Protein AF-A0A6V8K7N0-F1 (afdb_monomer)

Structure (mmCIF, N/CA/C/O backbone):
data_AF-A0A6V8K7N0-F1
#
_entry.id   AF-A0A6V8K7N0-F1
#
loop_
_atom_site.group_PDB
_atom_site.id
_atom_site.type_symbol
_atom_site.label_atom_id
_atom_site.label_alt_id
_atom_site.label_comp_id
_atom_site.label_asym_id
_atom_site.label_entity_id
_atom_site.label_seq_id
_atom_site.pdbx_PDB_ins_code
_atom_site.Cartn_x
_atom_site.Cartn_y
_atom_site.Cartn_z
_atom_site.occupancy
_atom_site.B_iso_or_equiv
_atom_site.auth_seq_id
_atom_site.auth_comp_id
_atom_site.auth_asym_id
_atom_site.auth_atom_id
_atom_site.pdbx_PDB_model_num
ATOM 1 N N . MET A 1 1 ? 1.851 -31.243 -1.587 1.00 32.25 1 MET A N 1
ATOM 2 C CA . MET A 1 1 ? 1.413 -30.013 -0.890 1.00 32.25 1 MET A CA 1
ATOM 3 C C . MET A 1 1 ? 2.579 -29.037 -0.888 1.00 32.25 1 MET A C 1
ATOM 5 O O . MET A 1 1 ? 3.569 -29.317 -0.231 1.00 32.25 1 MET A O 1
ATOM 9 N N . ARG A 1 2 ? 2.542 -27.974 -1.702 1.00 33.38 2 ARG A N 1
ATOM 10 C CA . ARG A 1 2 ? 3.564 -26.914 -1.659 1.00 33.38 2 ARG A CA 1
ATOM 11 C C . ARG A 1 2 ? 3.114 -25.877 -0.634 1.00 33.38 2 ARG A C 1
ATOM 13 O O . ARG A 1 2 ? 2.015 -25.351 -0.765 1.00 33.38 2 ARG A O 1
ATOM 20 N N . MET A 1 3 ? 3.949 -25.641 0.375 1.00 28.80 3 MET A N 1
ATOM 21 C CA . MET A 1 3 ? 3.808 -24.540 1.323 1.00 28.80 3 MET A CA 1
ATOM 22 C C . MET A 1 3 ? 3.804 -23.230 0.533 1.00 28.80 3 MET A C 1
ATOM 24 O O . MET A 1 3 ? 4.777 -22.918 -0.150 1.00 28.80 3 MET A O 1
ATOM 28 N N . VAL A 1 4 ? 2.695 -22.499 0.576 1.00 44.00 4 VAL A N 1
ATOM 29 C CA . VAL A 1 4 ? 2.689 -21.087 0.197 1.00 44.00 4 VAL A CA 1
ATOM 30 C C . VAL A 1 4 ? 3.472 -20.392 1.306 1.00 44.00 4 VAL A C 1
ATOM 32 O O . VAL A 1 4 ? 3.021 -20.391 2.449 1.00 44.00 4 VAL A O 1
ATOM 35 N N . GLU A 1 5 ? 4.684 -19.910 1.019 1.00 44.81 5 GLU A N 1
ATOM 36 C CA . GLU A 1 5 ? 5.420 -19.072 1.971 1.00 44.81 5 GLU A CA 1
ATOM 37 C C . GLU A 1 5 ? 4.516 -17.912 2.397 1.00 44.81 5 GLU A C 1
ATOM 39 O O . GLU A 1 5 ? 3.893 -17.261 1.551 1.00 44.81 5 GLU A O 1
ATOM 44 N N . ALA A 1 6 ? 4.418 -17.682 3.708 1.00 55.94 6 ALA A N 1
ATOM 45 C CA . ALA A 1 6 ? 3.680 -16.555 4.250 1.00 55.94 6 ALA A CA 1
ATOM 46 C C . ALA A 1 6 ? 4.266 -15.270 3.656 1.00 55.94 6 ALA A C 1
ATOM 48 O O . ALA A 1 6 ? 5.427 -14.931 3.882 1.00 55.94 6 ALA A O 1
ATOM 49 N N . VAL A 1 7 ? 3.476 -14.578 2.840 1.00 67.62 7 VAL A N 1
ATOM 50 C CA . VAL A 1 7 ? 3.903 -13.324 2.225 1.00 67.62 7 VAL A CA 1
ATOM 51 C C . VAL A 1 7 ? 4.064 -12.286 3.325 1.00 67.62 7 VAL A C 1
ATOM 53 O O . VAL A 1 7 ? 3.114 -12.001 4.053 1.00 67.62 7 VAL A O 1
ATOM 56 N N . GLY A 1 8 ? 5.261 -11.710 3.437 1.00 80.50 8 GLY A N 1
ATOM 57 C CA . GLY A 1 8 ? 5.548 -10.706 4.454 1.00 80.50 8 GLY A CA 1
ATOM 58 C C . GLY A 1 8 ? 4.649 -9.474 4.313 1.00 80.50 8 GLY A C 1
ATOM 59 O O . GLY A 1 8 ? 4.304 -9.058 3.205 1.00 80.50 8 GLY A O 1
ATOM 60 N N . THR A 1 9 ? 4.306 -8.841 5.436 1.00 85.62 9 THR A N 1
ATOM 61 C CA . THR A 1 9 ? 3.412 -7.669 5.492 1.00 85.62 9 THR A CA 1
ATOM 62 C C . THR A 1 9 ? 3.817 -6.571 4.505 1.00 85.62 9 THR A C 1
ATOM 64 O O . THR A 1 9 ? 2.974 -6.027 3.796 1.00 85.62 9 THR A O 1
ATOM 67 N N . LYS A 1 10 ? 5.123 -6.316 4.344 1.00 85.88 10 LYS A N 1
ATOM 68 C CA . LYS A 1 10 ? 5.637 -5.319 3.388 1.00 85.88 10 LYS A CA 1
ATOM 69 C C . LYS A 1 10 ? 5.284 -5.621 1.928 1.00 85.88 10 LYS A C 1
ATOM 71 O O . LYS A 1 10 ? 5.047 -4.689 1.156 1.00 85.88 10 LYS A O 1
ATOM 76 N N . ASP A 1 11 ? 5.234 -6.896 1.546 1.00 86.56 11 ASP A N 1
ATOM 77 C CA . ASP A 1 11 ? 4.856 -7.328 0.197 1.00 86.56 11 ASP A CA 1
ATOM 78 C C . ASP A 1 11 ? 3.352 -7.209 -0.039 1.00 86.56 11 ASP A C 1
ATOM 80 O O . ASP A 1 11 ? 2.929 -6.844 -1.142 1.00 86.56 11 ASP A O 1
ATOM 84 N N . ARG A 1 12 ? 2.545 -7.459 0.997 1.00 89.12 12 ARG A N 1
ATOM 85 C CA . ARG A 1 12 ? 1.092 -7.248 0.964 1.00 89.12 12 ARG A CA 1
ATOM 86 C C . ARG A 1 12 ? 0.757 -5.771 0.772 1.00 89.12 12 ARG A C 1
ATOM 88 O O . ARG A 1 12 ? 0.019 -5.426 -0.151 1.00 89.12 12 ARG A O 1
ATOM 95 N N . VAL A 1 13 ? 1.410 -4.885 1.530 1.00 87.56 13 VAL A N 1
ATOM 96 C CA . VAL A 1 13 ? 1.292 -3.427 1.346 1.00 87.56 13 VAL A CA 1
ATOM 97 C C . VAL A 1 13 ? 1.746 -3.013 -0.058 1.00 87.56 13 VAL A C 1
ATOM 99 O O . VAL A 1 13 ? 1.089 -2.202 -0.704 1.00 87.56 13 VAL A O 1
ATOM 102 N N . ALA A 1 14 ? 2.825 -3.595 -0.595 1.00 86.62 14 ALA A N 1
ATOM 103 C CA . ALA A 1 14 ? 3.273 -3.298 -1.958 1.00 86.62 14 ALA A CA 1
ATOM 104 C C . ALA A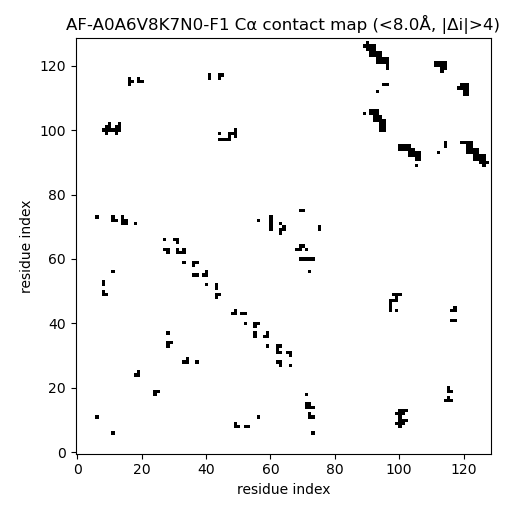 1 14 ? 2.254 -3.685 -3.039 1.00 86.62 14 ALA A C 1
ATOM 106 O O . ALA A 1 14 ? 2.134 -2.981 -4.047 1.00 86.62 14 ALA A O 1
ATOM 107 N N . ARG A 1 15 ? 1.516 -4.788 -2.860 1.00 87.25 15 ARG A N 1
ATOM 108 C CA . ARG A 1 15 ? 0.420 -5.171 -3.767 1.00 87.25 15 ARG A CA 1
ATOM 109 C C . ARG A 1 15 ? -0.755 -4.218 -3.653 1.00 87.25 15 ARG A C 1
ATOM 111 O O . ARG A 1 15 ? -1.192 -3.721 -4.692 1.00 87.25 15 ARG A O 1
ATOM 118 N N . LEU A 1 16 ? -1.180 -3.913 -2.426 1.00 88.00 16 LEU A N 1
ATOM 119 C CA . LEU A 1 16 ? -2.238 -2.940 -2.182 1.00 88.00 16 LEU A CA 1
ATOM 120 C C . LEU A 1 16 ? -1.884 -1.602 -2.841 1.00 88.00 16 LEU A C 1
ATOM 122 O O . LEU A 1 16 ? -2.654 -1.131 -3.665 1.00 88.00 16 LEU A O 1
ATOM 126 N N . CYS A 1 17 ? -0.678 -1.062 -2.618 1.00 86.88 17 CYS A N 1
ATOM 127 C CA . CYS A 1 17 ? -0.201 0.169 -3.263 1.00 86.88 17 CYS A CA 1
ATOM 128 C C . CYS A 1 17 ? -0.327 0.147 -4.794 1.00 86.88 17 CYS A C 1
ATOM 130 O O . CYS A 1 17 ? -0.744 1.137 -5.391 1.00 86.88 17 CYS A O 1
ATOM 132 N N . ARG A 1 18 ? 0.066 -0.954 -5.448 1.00 84.19 18 ARG A N 1
ATOM 133 C CA . ARG A 1 18 ? 0.004 -1.061 -6.915 1.00 84.19 18 ARG A CA 1
ATOM 134 C C . ARG A 1 18 ? -1.430 -1.069 -7.429 1.00 84.19 18 ARG A C 1
ATOM 136 O O . ARG A 1 18 ? -1.707 -0.407 -8.421 1.00 84.19 18 ARG A O 1
ATOM 143 N N . ARG A 1 19 ? -2.326 -1.799 -6.763 1.00 82.06 19 ARG A N 1
ATOM 144 C CA . ARG A 1 19 ? -3.739 -1.848 -7.153 1.00 82.06 19 ARG A CA 1
ATOM 145 C C . ARG A 1 19 ? -4.457 -0.540 -6.843 1.00 82.06 19 ARG A C 1
ATOM 147 O O . ARG A 1 19 ? -5.196 -0.045 -7.682 1.00 82.06 19 ARG A O 1
ATOM 154 N N . TYR A 1 20 ? -4.176 0.066 -5.697 1.00 81.56 20 TYR A N 1
ATOM 155 C CA . TYR A 1 20 ? -4.775 1.332 -5.290 1.00 81.56 20 TYR A CA 1
ATOM 156 C C . TYR A 1 20 ? -4.437 2.485 -6.237 1.00 81.56 20 TYR A C 1
ATOM 158 O O . TYR A 1 20 ? -5.300 3.281 -6.588 1.00 81.56 20 TYR A O 1
ATOM 166 N N . GLY A 1 21 ? -3.191 2.533 -6.718 1.00 71.38 21 GLY A N 1
ATOM 167 C CA . GLY A 1 21 ? -2.736 3.556 -7.663 1.00 71.38 21 GLY A CA 1
ATOM 168 C C . GLY A 1 21 ? -3.443 3.544 -9.025 1.00 71.38 21 GLY A C 1
ATOM 169 O O . GLY A 1 21 ? -3.220 4.464 -9.802 1.00 71.38 21 GLY A O 1
ATOM 170 N N . SER A 1 22 ? -4.280 2.539 -9.318 1.00 73.00 22 SER A N 1
ATOM 171 C CA . SER A 1 22 ? -5.100 2.485 -10.539 1.00 73.00 22 SER A CA 1
ATOM 172 C C . SER A 1 22 ? -6.424 3.256 -10.439 1.00 73.00 22 SER A C 1
ATOM 174 O O . SER A 1 22 ? -7.063 3.479 -11.459 1.00 73.00 22 SER A O 1
ATOM 176 N N . GLY A 1 23 ? -6.830 3.692 -9.237 1.00 68.75 23 GLY A N 1
ATOM 177 C CA . GLY A 1 23 ? -8.020 4.528 -9.019 1.00 68.75 23 GLY A CA 1
ATOM 178 C C . GLY A 1 23 ? -9.364 3.788 -8.986 1.00 68.75 23 GLY A C 1
ATOM 179 O O . GLY A 1 23 ? -10.369 4.380 -8.613 1.00 68.75 23 GLY A O 1
ATOM 180 N N . GLU A 1 24 ? -9.404 2.496 -9.310 1.00 71.44 24 GLU A N 1
ATOM 181 C CA . GLU A 1 24 ? -10.660 1.727 -9.362 1.00 71.44 24 GLU A CA 1
ATOM 182 C C . GLU A 1 24 ? -11.068 1.130 -8.006 1.00 71.44 24 GLU A C 1
ATOM 184 O O . GLU A 1 24 ? -12.190 0.666 -7.832 1.00 71.44 24 GLU A O 1
ATOM 189 N N . LEU A 1 25 ? -10.164 1.134 -7.024 1.00 79.56 25 LEU A N 1
ATOM 190 C CA . LEU A 1 25 ? -10.308 0.329 -5.813 1.00 79.56 25 LEU A CA 1
ATOM 191 C C . LEU A 1 25 ? -11.238 0.927 -4.746 1.00 79.56 25 LEU A C 1
ATOM 193 O O . LEU A 1 25 ? -11.831 0.181 -3.968 1.00 79.56 25 LEU A O 1
ATOM 197 N N . ASP A 1 26 ? -11.358 2.256 -4.703 1.00 81.56 26 ASP A N 1
ATOM 198 C CA . ASP A 1 26 ? -12.121 2.976 -3.676 1.00 81.56 26 ASP A CA 1
ATOM 199 C C . ASP A 1 26 ? -13.598 2.571 -3.657 1.00 81.56 26 ASP A C 1
ATOM 201 O O . ASP A 1 26 ? -14.158 2.295 -2.596 1.00 81.56 26 ASP A O 1
ATOM 205 N N . GLY A 1 27 ? -14.218 2.479 -4.838 1.00 80.81 27 GLY A N 1
ATOM 206 C CA . GLY A 1 27 ? -15.631 2.119 -4.966 1.00 80.81 27 GLY A CA 1
ATOM 207 C C . GLY A 1 27 ? -15.919 0.697 -4.487 1.00 80.81 27 GLY A C 1
ATOM 208 O O . GLY A 1 27 ? -16.908 0.465 -3.795 1.00 80.81 27 GLY A O 1
ATOM 209 N N . TYR A 1 28 ? -15.026 -0.244 -4.793 1.00 82.94 28 TYR A N 1
ATOM 210 C CA . TYR A 1 28 ? -15.173 -1.630 -4.364 1.00 82.94 28 TYR A CA 1
ATOM 211 C C . TYR A 1 28 ? -14.957 -1.812 -2.862 1.00 82.94 28 TYR A C 1
ATOM 213 O O . TYR A 1 28 ? -15.720 -2.527 -2.218 1.00 82.94 28 TYR A O 1
ATOM 221 N N . ILE A 1 29 ? -13.952 -1.144 -2.289 1.00 85.44 29 ILE A N 1
ATOM 222 C CA . ILE A 1 29 ? -13.711 -1.185 -0.842 1.00 85.44 29 ILE A CA 1
ATOM 223 C C . ILE A 1 29 ? -14.889 -0.562 -0.090 1.00 85.44 29 ILE A C 1
ATOM 225 O O . ILE A 1 29 ? -15.320 -1.109 0.924 1.00 85.44 29 ILE A O 1
ATOM 229 N N . ALA A 1 30 ? -15.447 0.540 -0.596 1.00 85.31 30 ALA A N 1
ATOM 230 C CA . ALA A 1 30 ? -16.631 1.154 -0.010 1.00 85.31 30 ALA A CA 1
ATOM 231 C C . ALA A 1 30 ? -17.855 0.227 -0.078 1.00 85.31 30 ALA A C 1
ATOM 233 O O . ALA A 1 30 ? -18.536 0.049 0.930 1.00 85.31 30 ALA A O 1
ATOM 234 N N . ALA A 1 31 ? -18.102 -0.414 -1.227 1.00 84.81 31 ALA A N 1
ATOM 235 C CA . ALA A 1 31 ? -19.188 -1.384 -1.390 1.00 84.81 31 ALA A CA 1
ATOM 236 C C . ALA A 1 31 ? -19.040 -2.609 -0.467 1.00 84.81 31 ALA A C 1
ATOM 238 O O . ALA A 1 31 ? -20.039 -3.169 -0.023 1.00 84.81 31 ALA A O 1
ATOM 239 N N . ALA A 1 32 ? -17.803 -2.986 -0.143 1.00 87.06 32 ALA A N 1
ATOM 240 C CA . ALA A 1 32 ? -17.466 -4.046 0.803 1.00 87.06 32 ALA A CA 1
ATOM 241 C C . ALA A 1 32 ? -17.508 -3.614 2.285 1.00 87.06 32 ALA A C 1
ATOM 243 O O . ALA A 1 32 ? -17.230 -4.423 3.165 1.00 87.06 32 ALA A O 1
ATOM 244 N N . GLY A 1 33 ? -17.792 -2.341 2.591 1.00 86.50 33 GLY A N 1
ATOM 245 C CA . GLY A 1 33 ? -17.738 -1.811 3.960 1.00 86.50 33 GLY A CA 1
ATOM 246 C C . GLY A 1 33 ? -16.319 -1.673 4.535 1.00 86.50 33 GLY A C 1
ATOM 247 O O . GLY A 1 33 ? -16.153 -1.451 5.731 1.00 86.50 33 GLY A O 1
ATOM 248 N N . GLY A 1 34 ? -15.278 -1.769 3.704 1.00 88.44 34 GLY A N 1
ATOM 249 C CA . GLY A 1 34 ? -13.872 -1.751 4.123 1.00 88.44 34 GLY A CA 1
ATOM 250 C C . GLY A 1 34 ? -13.263 -0.356 4.321 1.00 88.44 34 GLY A C 1
ATOM 251 O O . GLY A 1 34 ? -12.068 -0.250 4.593 1.00 88.44 34 GLY A O 1
ATOM 252 N N . THR A 1 35 ? -14.038 0.725 4.182 1.00 89.38 35 THR A N 1
ATOM 253 C CA . THR A 1 35 ? -13.538 2.115 4.214 1.00 89.38 35 THR A CA 1
ATOM 254 C C . THR A 1 35 ? -12.805 2.466 5.513 1.00 89.38 35 THR A C 1
ATOM 256 O O . THR A 1 35 ? -11.756 3.117 5.482 1.00 89.38 35 THR A O 1
ATOM 259 N N . GLU A 1 36 ? -13.318 2.026 6.664 1.00 90.75 36 GLU A N 1
ATOM 260 C CA . GLU A 1 36 ? -12.667 2.277 7.955 1.00 90.75 36 GLU A CA 1
ATOM 261 C C . GLU A 1 36 ? -11.365 1.483 8.100 1.00 90.75 36 GLU A C 1
ATOM 263 O O . GLU A 1 36 ? -10.362 2.025 8.561 1.00 90.75 36 GLU A O 1
ATOM 268 N N . ILE A 1 37 ? -11.350 0.227 7.639 1.00 92.19 37 ILE A N 1
ATOM 269 C CA . ILE A 1 37 ? -10.160 -0.638 7.655 1.00 92.19 37 ILE A CA 1
ATOM 270 C C . ILE A 1 37 ? -9.055 -0.008 6.803 1.00 92.19 37 ILE A C 1
ATOM 272 O O . ILE A 1 37 ? -7.927 0.185 7.253 1.00 92.19 37 ILE A O 1
ATOM 276 N N . LEU A 1 38 ? -9.402 0.406 5.587 1.00 89.81 38 LEU A N 1
ATOM 277 C CA . LEU A 1 38 ? -8.509 1.117 4.682 1.00 89.81 38 LEU A CA 1
ATOM 278 C C . LEU A 1 38 ? -7.984 2.431 5.286 1.00 89.81 38 LEU A C 1
ATOM 280 O O . LEU A 1 38 ? -6.821 2.783 5.082 1.00 89.81 38 LEU A O 1
ATOM 284 N N . SER A 1 39 ? -8.811 3.149 6.046 1.00 90.81 39 SER A N 1
ATOM 285 C CA . SER A 1 39 ? -8.389 4.373 6.735 1.00 90.81 39 SER A CA 1
ATOM 286 C C . SER A 1 39 ? -7.367 4.087 7.837 1.00 90.81 39 SER A C 1
ATOM 288 O O . SER A 1 39 ? -6.377 4.813 7.941 1.00 90.81 39 SER A O 1
ATOM 290 N N . ARG A 1 40 ? -7.531 2.998 8.601 1.00 92.06 40 ARG A N 1
ATOM 291 C CA . ARG A 1 40 ? -6.525 2.554 9.581 1.00 92.06 40 ARG A CA 1
ATOM 292 C C . ARG A 1 40 ? -5.217 2.144 8.914 1.00 92.06 40 ARG A C 1
ATOM 294 O O . ARG A 1 40 ? -4.157 2.596 9.338 1.00 92.06 40 ARG A O 1
ATOM 301 N N . ILE A 1 41 ? -5.288 1.403 7.807 1.00 90.69 41 ILE A N 1
ATOM 302 C CA . ILE A 1 41 ? -4.106 1.037 7.011 1.00 90.69 41 ILE A CA 1
ATOM 303 C C . ILE A 1 41 ? -3.359 2.289 6.546 1.00 90.69 41 ILE A C 1
ATOM 305 O O . ILE A 1 41 ? -2.139 2.362 6.670 1.00 90.69 41 ILE A O 1
ATOM 309 N N . ARG A 1 42 ? -4.075 3.297 6.033 1.00 90.44 42 ARG A N 1
ATOM 310 C CA . ARG A 1 42 ? -3.477 4.576 5.618 1.00 90.44 42 ARG A CA 1
ATOM 311 C C . ARG A 1 42 ? -2.772 5.278 6.775 1.00 90.44 42 ARG A C 1
ATOM 313 O O . ARG A 1 42 ? -1.639 5.723 6.598 1.00 90.44 42 ARG A O 1
ATOM 320 N N . ALA A 1 43 ? -3.414 5.342 7.940 1.00 89.56 43 ALA A N 1
ATOM 321 C CA . ALA A 1 43 ? -2.840 5.957 9.133 1.00 89.56 43 ALA A CA 1
ATOM 322 C C . ALA A 1 43 ? -1.566 5.230 9.595 1.00 89.56 43 ALA A C 1
ATOM 324 O O . ALA A 1 43 ? -0.529 5.869 9.764 1.00 89.56 43 ALA A O 1
ATOM 325 N N . ALA A 1 44 ? -1.604 3.899 9.700 1.00 89.56 44 ALA A N 1
ATOM 326 C CA . ALA A 1 44 ? -0.448 3.090 10.085 1.00 89.56 44 ALA A CA 1
ATOM 327 C C . ALA A 1 44 ? 0.701 3.194 9.065 1.00 89.56 44 ALA A C 1
ATOM 329 O O . ALA A 1 44 ? 1.868 3.305 9.440 1.00 89.56 44 ALA A O 1
ATOM 330 N N . VAL A 1 45 ? 0.394 3.240 7.761 1.00 88.44 45 VAL A N 1
ATOM 331 C CA . VAL A 1 45 ? 1.404 3.461 6.713 1.00 88.44 45 VAL A CA 1
ATOM 332 C C . VAL A 1 45 ? 2.067 4.826 6.859 1.00 88.44 45 VAL A C 1
ATOM 334 O O . VAL A 1 45 ? 3.292 4.894 6.790 1.00 88.44 45 VAL A O 1
ATOM 337 N N . ALA A 1 46 ? 1.290 5.890 7.074 1.00 87.75 46 ALA A N 1
ATOM 338 C CA . ALA A 1 46 ? 1.824 7.236 7.268 1.00 87.75 46 ALA A CA 1
ATOM 339 C C . ALA A 1 46 ? 2.690 7.335 8.539 1.00 87.75 46 ALA A C 1
ATOM 341 O O . ALA A 1 46 ? 3.731 7.992 8.526 1.00 87.75 46 ALA A O 1
ATOM 342 N N . ALA A 1 47 ? 2.307 6.621 9.603 1.00 87.81 47 ALA A N 1
ATOM 343 C CA . ALA A 1 47 ? 3.067 6.518 10.848 1.00 87.81 47 ALA A CA 1
ATOM 344 C C . ALA A 1 47 ? 4.326 5.630 10.744 1.00 87.81 47 ALA A C 1
ATOM 346 O O . ALA A 1 47 ? 5.169 5.647 11.637 1.00 87.81 47 ALA A O 1
ATOM 347 N N . GLY A 1 48 ? 4.491 4.866 9.658 1.00 86.06 48 GLY A N 1
ATOM 348 C CA . GLY A 1 48 ? 5.607 3.927 9.504 1.00 86.06 48 GLY A CA 1
ATOM 349 C C . GLY A 1 48 ? 5.442 2.617 10.287 1.00 86.06 48 GLY A C 1
ATOM 350 O O . GLY A 1 48 ? 6.399 1.854 10.428 1.00 86.06 48 GLY A O 1
ATOM 351 N N . GLU A 1 49 ? 4.235 2.315 10.763 1.00 89.25 49 GLU A N 1
ATOM 352 C CA . GLU A 1 49 ? 3.919 1.186 11.643 1.00 89.25 49 GLU A CA 1
ATOM 353 C C . GLU A 1 49 ? 3.62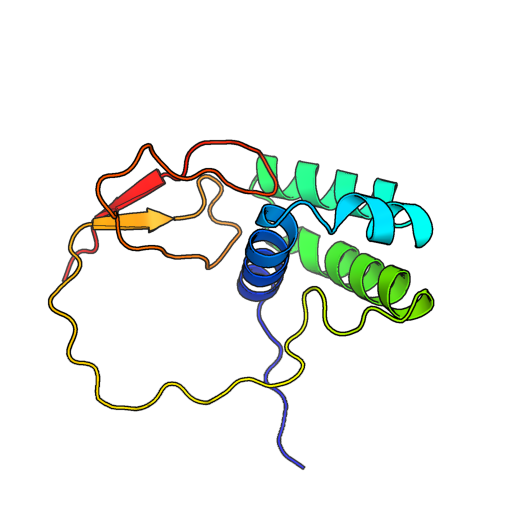6 -0.090 10.840 1.00 89.25 49 GLU A C 1
ATOM 355 O O . GLU A 1 49 ? 2.517 -0.610 10.786 1.00 89.25 49 GLU A O 1
ATOM 360 N N . GLY A 1 50 ? 4.646 -0.611 10.158 1.00 77.56 50 GLY A N 1
ATOM 361 C CA . GLY A 1 50 ? 4.480 -1.753 9.253 1.00 77.56 50 GLY A CA 1
ATOM 362 C C . GLY A 1 50 ? 4.088 -3.075 9.929 1.00 77.56 50 GLY A C 1
ATOM 363 O O . GLY A 1 50 ? 3.544 -3.952 9.263 1.00 77.56 50 GLY A O 1
ATOM 364 N N . GLU A 1 51 ? 4.377 -3.240 11.220 1.00 75.00 51 GLU A N 1
ATOM 365 C CA . GLU A 1 51 ? 4.142 -4.489 11.963 1.00 75.00 51 GLU A CA 1
ATOM 366 C C . GLU A 1 51 ? 2.684 -4.650 12.413 1.00 75.00 51 GLU A C 1
ATOM 368 O O . GLU A 1 51 ? 2.194 -5.773 12.512 1.00 75.00 51 GLU A O 1
ATOM 373 N N . THR A 1 52 ? 1.962 -3.545 12.609 1.00 80.38 52 THR A N 1
ATOM 374 C CA . THR A 1 52 ? 0.556 -3.543 13.049 1.00 80.38 52 THR A CA 1
ATOM 375 C C . THR A 1 52 ? -0.423 -3.779 11.895 1.00 80.38 52 THR A C 1
ATOM 377 O O . THR A 1 52 ? -1.580 -4.126 12.116 1.00 80.38 52 THR A O 1
ATOM 380 N N . LEU A 1 53 ? 0.053 -3.673 10.649 1.00 88.00 53 LEU A N 1
ATOM 381 C CA . LEU A 1 53 ? -0.767 -3.754 9.439 1.00 88.00 53 LEU A CA 1
ATOM 382 C C . LEU A 1 53 ? -1.303 -5.151 9.117 1.00 88.00 53 LEU A C 1
ATOM 384 O O . LEU A 1 53 ? -2.231 -5.253 8.323 1.00 88.00 53 LEU A O 1
ATOM 388 N N . ALA A 1 54 ? -0.730 -6.226 9.667 1.00 88.50 54 ALA A N 1
ATOM 389 C CA . ALA A 1 54 ? -1.098 -7.587 9.266 1.00 88.50 54 ALA A CA 1
ATOM 390 C C . ALA A 1 54 ? -2.595 -7.874 9.479 1.00 88.50 54 ALA A C 1
ATOM 392 O O . ALA A 1 54 ? -3.270 -8.293 8.543 1.00 88.50 54 ALA A O 1
ATOM 393 N N . ALA A 1 55 ? -3.114 -7.558 10.669 1.00 89.12 55 ALA A N 1
ATOM 394 C CA . ALA A 1 55 ? -4.512 -7.802 11.018 1.00 89.12 55 ALA A CA 1
ATOM 395 C C . ALA A 1 55 ? -5.484 -6.941 10.197 1.00 89.12 55 ALA A C 1
ATOM 397 O O . ALA A 1 55 ? -6.516 -7.431 9.748 1.00 89.12 55 ALA A O 1
ATOM 398 N N . ASP A 1 56 ? -5.146 -5.672 9.955 1.00 92.06 56 ASP A N 1
ATOM 399 C CA . ASP A 1 56 ? -5.977 -4.803 9.119 1.00 92.06 56 ASP A CA 1
ATOM 400 C C . ASP A 1 56 ? -5.951 -5.234 7.642 1.00 92.06 56 ASP A C 1
ATOM 402 O O . ASP A 1 56 ? -6.964 -5.126 6.955 1.00 92.06 56 ASP A O 1
ATOM 406 N N . LEU A 1 57 ? -4.824 -5.751 7.138 1.00 90.38 57 LEU A N 1
ATOM 407 C 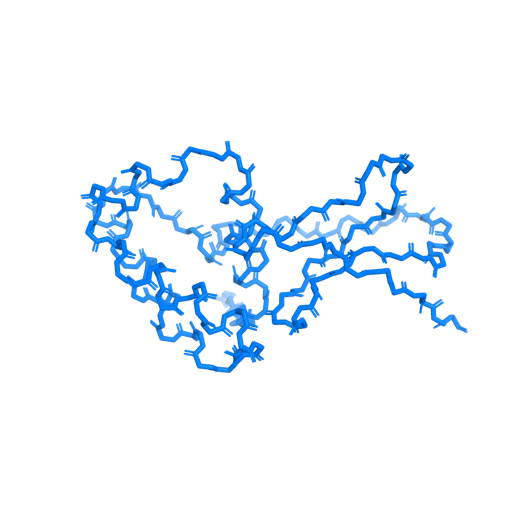CA . LEU A 1 57 ? -4.738 -6.299 5.781 1.00 90.38 57 LEU A CA 1
ATOM 408 C C . LEU A 1 57 ? -5.552 -7.589 5.627 1.00 90.38 57 LEU A C 1
ATOM 410 O O . LEU A 1 57 ? -6.157 -7.778 4.575 1.00 90.38 57 LEU A O 1
ATOM 414 N N . ASP A 1 58 ? -5.578 -8.449 6.649 1.00 90.12 58 ASP A N 1
ATOM 415 C CA . ASP A 1 58 ? -6.434 -9.644 6.676 1.00 90.12 58 ASP A CA 1
ATOM 416 C C . ASP A 1 58 ? -7.912 -9.243 6.670 1.00 90.12 58 ASP A C 1
ATOM 418 O O . ASP A 1 58 ? -8.662 -9.664 5.795 1.00 90.12 58 ASP A O 1
ATOM 422 N N . ALA A 1 59 ? -8.303 -8.329 7.563 1.00 90.25 59 ALA A N 1
ATOM 423 C CA . ALA A 1 59 ? -9.667 -7.815 7.621 1.00 90.25 59 ALA A CA 1
ATOM 424 C C . ALA A 1 59 ? -10.100 -7.135 6.309 1.00 90.25 59 ALA A C 1
ATOM 426 O O . ALA A 1 59 ? -11.260 -7.243 5.908 1.00 90.25 59 ALA A O 1
ATOM 427 N N . LEU A 1 60 ? -9.184 -6.436 5.628 1.00 89.81 60 LEU A N 1
ATOM 428 C CA . LEU A 1 60 ? -9.471 -5.841 4.327 1.00 89.81 60 LEU A CA 1
ATOM 429 C C . LEU A 1 60 ? -9.673 -6.915 3.254 1.00 89.81 60 LEU A C 1
ATOM 431 O O . LEU A 1 60 ? -10.636 -6.803 2.501 1.00 89.81 60 LEU A O 1
ATOM 435 N N . ASP A 1 61 ? -8.788 -7.918 3.179 1.00 88.31 61 ASP A N 1
ATOM 436 C CA . ASP A 1 61 ? -8.906 -9.040 2.236 1.00 88.31 61 ASP A CA 1
ATOM 437 C C . ASP A 1 61 ? -10.239 -9.789 2.440 1.00 88.31 61 ASP A C 1
ATOM 439 O O . ASP A 1 61 ? -10.941 -10.048 1.463 1.00 88.31 61 ASP A O 1
ATOM 443 N N . ASP A 1 62 ? -10.635 -10.048 3.690 1.00 87.81 62 ASP A N 1
ATOM 444 C CA . ASP A 1 62 ? -11.907 -10.703 4.027 1.00 87.81 62 ASP A CA 1
ATOM 445 C C . ASP A 1 62 ? -13.124 -9.867 3.602 1.00 87.81 62 ASP A C 1
ATOM 447 O O . ASP A 1 62 ? -14.085 -10.392 3.031 1.00 87.81 62 ASP A O 1
ATOM 451 N N . ALA A 1 63 ? -13.086 -8.551 3.837 1.00 87.12 63 ALA A N 1
ATOM 452 C CA . ALA A 1 63 ? -14.172 -7.656 3.451 1.00 87.12 63 ALA A CA 1
ATOM 453 C C . ALA A 1 63 ? -14.376 -7.644 1.928 1.00 87.12 63 ALA A C 1
ATOM 455 O O . ALA A 1 63 ? -15.504 -7.751 1.447 1.00 87.12 63 ALA A O 1
ATOM 456 N N . VAL A 1 64 ? -13.294 -7.548 1.148 1.00 85.50 64 VAL A N 1
ATOM 457 C CA . VAL A 1 64 ? -13.404 -7.497 -0.319 1.00 85.50 64 VAL A CA 1
ATOM 458 C C . VAL A 1 64 ? -13.714 -8.862 -0.944 1.00 85.50 64 VAL A C 1
ATOM 460 O O . VAL A 1 64 ? -14.389 -8.916 -1.975 1.00 85.50 64 VAL A O 1
ATOM 463 N N . ALA A 1 65 ? -13.331 -9.967 -0.300 1.00 86.50 65 ALA A N 1
ATOM 464 C CA . ALA A 1 65 ? -13.730 -11.308 -0.725 1.00 86.50 65 ALA A CA 1
ATOM 465 C C . ALA A 1 65 ? -15.262 -11.476 -0.715 1.00 86.50 65 ALA A C 1
ATOM 467 O O . ALA A 1 65 ? -15.827 -12.088 -1.624 1.00 86.50 65 ALA A O 1
ATOM 468 N N . ALA A 1 66 ? -15.963 -10.846 0.237 1.00 81.81 66 ALA A N 1
ATOM 469 C CA . ALA A 1 66 ? -17.428 -10.879 0.314 1.00 81.81 66 ALA A CA 1
ATOM 470 C C . ALA A 1 66 ? -18.133 -10.261 -0.913 1.00 81.81 66 ALA A C 1
ATOM 472 O O . ALA A 1 66 ? -19.288 -10.589 -1.185 1.00 81.81 66 ALA A O 1
ATOM 473 N N . VAL A 1 67 ? -17.442 -9.404 -1.676 1.00 82.69 67 VAL A N 1
ATOM 474 C CA . VAL A 1 67 ? -17.940 -8.808 -2.931 1.00 82.69 67 VAL A CA 1
ATOM 475 C C . VAL A 1 67 ? -17.283 -9.412 -4.182 1.00 82.69 67 VAL A C 1
ATOM 477 O O . VAL A 1 67 ? -17.403 -8.862 -5.275 1.00 82.69 67 VAL A O 1
ATOM 480 N N . GLY A 1 68 ? -16.600 -10.554 -4.038 1.00 80.69 68 GLY A N 1
ATOM 481 C CA . GLY A 1 68 ? -15.981 -11.301 -5.138 1.00 80.69 68 GLY A CA 1
ATOM 482 C C . GLY A 1 68 ? -14.597 -10.801 -5.564 1.00 80.69 68 GLY A C 1
ATOM 483 O O . GLY A 1 68 ? -14.111 -11.176 -6.632 1.00 80.69 68 GLY A O 1
ATOM 484 N N . LEU A 1 69 ? -13.954 -9.953 -4.758 1.00 80.50 69 LEU A N 1
ATOM 485 C CA . LEU A 1 69 ? -12.598 -9.463 -4.997 1.00 80.50 69 LEU A CA 1
ATOM 486 C C . LEU A 1 69 ? -11.586 -10.243 -4.161 1.00 80.50 69 LEU A C 1
ATOM 488 O O . LEU A 1 69 ? -11.216 -9.832 -3.068 1.00 80.50 69 LEU A O 1
ATOM 492 N N . ASP A 1 70 ? -11.073 -11.338 -4.714 1.00 78.25 70 ASP A N 1
ATOM 493 C CA . ASP A 1 70 ? -10.063 -12.149 -4.032 1.00 78.25 70 ASP A CA 1
A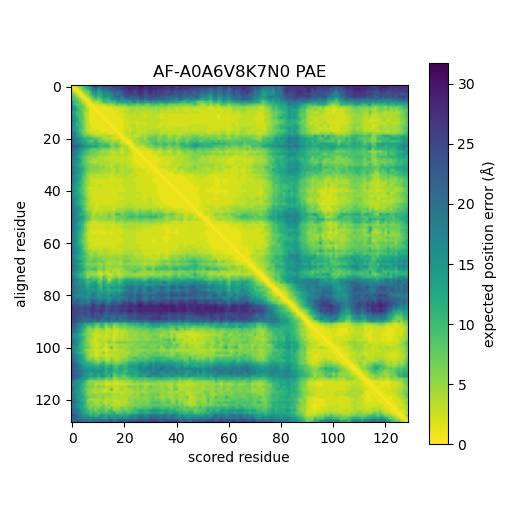TOM 494 C C . ASP A 1 70 ? -8.623 -11.657 -4.265 1.00 78.25 70 ASP A C 1
ATOM 496 O O . ASP A 1 70 ? -8.249 -11.126 -5.323 1.00 78.25 70 ASP A O 1
ATOM 500 N N . GLY A 1 71 ? -7.771 -11.892 -3.261 1.00 73.50 71 GLY A N 1
ATOM 501 C CA . GLY A 1 71 ? -6.322 -11.697 -3.356 1.00 73.50 71 GLY A CA 1
ATOM 502 C C . GLY A 1 71 ? -5.918 -10.243 -3.591 1.00 73.50 71 GLY A C 1
ATOM 503 O O . GLY A 1 71 ? -5.090 -9.952 -4.463 1.00 73.50 71 GLY A O 1
ATOM 504 N N . LEU A 1 72 ? -6.529 -9.315 -2.850 1.00 81.00 72 LEU A N 1
ATOM 505 C CA . LEU A 1 72 ? -6.207 -7.898 -2.956 1.00 81.00 72 LEU A CA 1
ATOM 506 C C . LEU A 1 72 ? -4.786 -7.610 -2.458 1.00 81.00 72 LEU A C 1
ATOM 508 O O . LEU A 1 72 ? -3.984 -7.008 -3.181 1.00 81.00 72 LEU A O 1
ATOM 512 N N . SER A 1 73 ? -4.461 -8.081 -1.256 1.00 77.62 73 SER A N 1
ATOM 513 C CA . SER A 1 73 ? -3.121 -7.984 -0.672 1.00 77.62 73 SER A CA 1
ATOM 514 C C . SER A 1 73 ? -2.331 -9.302 -0.767 1.00 77.62 73 SER A C 1
ATOM 516 O O . SER A 1 73 ? -1.099 -9.302 -0.682 1.00 77.62 73 SER A O 1
ATOM 518 N N . THR A 1 74 ? -3.016 -10.416 -1.036 1.00 78.25 74 THR A N 1
ATOM 519 C CA . THR A 1 74 ? -2.452 -11.776 -1.080 1.00 78.25 74 THR A CA 1
ATOM 520 C C . THR A 1 74 ? -2.260 -12.258 -2.531 1.00 78.25 74 THR A C 1
ATOM 522 O O . THR A 1 74 ? -3.126 -12.034 -3.375 1.00 78.25 74 THR A O 1
ATOM 525 N N . PRO A 1 75 ? -1.130 -12.894 -2.906 1.00 65.88 75 PRO A N 1
ATOM 526 C CA . PRO A 1 75 ? -0.932 -13.363 -4.276 1.00 65.88 75 PRO A CA 1
ATOM 527 C C . PRO A 1 75 ? -1.857 -14.528 -4.635 1.00 65.88 75 PRO A C 1
ATOM 529 O O . PRO A 1 75 ? -1.864 -15.550 -3.960 1.00 65.88 75 PRO A O 1
ATOM 532 N N . VAL A 1 76 ? -2.529 -14.424 -5.784 1.00 59.94 76 VAL A N 1
ATOM 533 C CA . VAL A 1 76 ? -3.334 -15.525 -6.345 1.00 59.94 76 VAL A CA 1
ATOM 534 C C . VAL A 1 76 ? -2.462 -16.509 -7.142 1.00 59.94 76 VAL A C 1
ATOM 536 O O . VAL A 1 76 ? -2.703 -17.711 -7.114 1.00 59.94 76 VAL A O 1
ATOM 539 N N . ARG A 1 77 ? -1.393 -16.027 -7.803 1.00 58.56 77 ARG A N 1
ATOM 540 C CA . ARG A 1 77 ? -0.268 -16.815 -8.354 1.00 58.56 77 ARG A CA 1
ATOM 541 C C . ARG A 1 77 ? 0.979 -15.936 -8.450 1.00 58.56 77 ARG A C 1
ATOM 543 O O . ARG A 1 77 ? 0.899 -14.809 -8.932 1.00 58.56 77 ARG A O 1
ATOM 550 N N . VAL A 1 78 ? 2.135 -16.447 -8.032 1.00 56.88 78 VAL A N 1
ATOM 551 C CA . VAL A 1 78 ? 3.432 -15.799 -8.279 1.00 56.88 78 VAL A CA 1
ATOM 552 C C . VAL A 1 78 ? 4.098 -16.548 -9.425 1.00 56.88 78 VAL A C 1
ATOM 554 O O . VAL A 1 78 ? 4.493 -17.700 -9.262 1.00 56.88 78 VAL A O 1
ATOM 557 N N . LEU A 1 79 ? 4.192 -15.920 -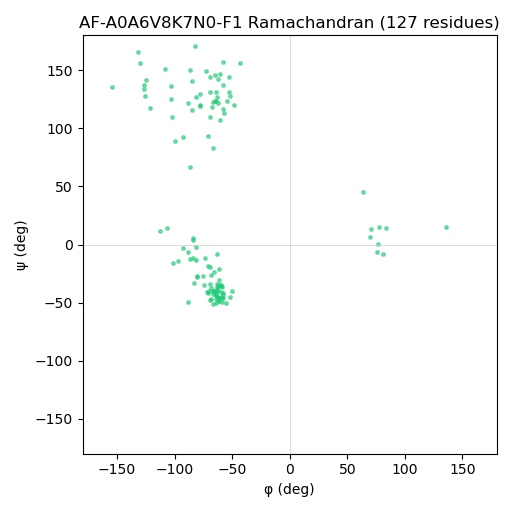10.598 1.00 55.16 79 LEU A N 1
ATOM 558 C CA . LEU A 1 79 ? 5.089 -16.417 -11.638 1.00 55.16 79 LEU A CA 1
ATOM 559 C C . LEU A 1 79 ? 6.522 -16.321 -11.092 1.00 55.16 79 LEU A C 1
ATOM 561 O O . LEU A 1 79 ? 6.903 -15.248 -10.611 1.00 55.16 79 LEU A O 1
ATOM 565 N N . PRO A 1 80 ? 7.308 -17.411 -11.116 1.00 53.53 80 PRO A N 1
ATOM 566 C CA . PRO A 1 80 ? 8.702 -17.343 -10.709 1.00 53.53 80 PRO A CA 1
ATOM 567 C C . PRO A 1 80 ? 9.423 -16.306 -11.574 1.00 53.53 80 PRO A C 1
ATOM 569 O O . PRO A 1 80 ? 9.203 -16.235 -12.785 1.00 53.53 80 PRO A O 1
ATOM 572 N N . LYS A 1 81 ? 10.276 -15.486 -10.947 1.00 55.41 81 LYS A N 1
ATOM 573 C CA . LYS A 1 81 ? 11.170 -14.590 -11.687 1.00 55.41 81 LYS A CA 1
ATOM 574 C C . LYS A 1 81 ? 11.972 -15.436 -12.672 1.00 55.41 81 LYS A C 1
ATOM 576 O O . LYS A 1 81 ? 12.638 -16.386 -12.267 1.00 55.41 81 LYS A O 1
ATOM 581 N N . VAL A 1 82 ? 11.890 -15.087 -13.951 1.00 56.25 82 VAL A N 1
ATOM 582 C CA . VAL A 1 82 ? 12.662 -15.752 -14.999 1.00 56.25 82 VAL A CA 1
ATOM 583 C C . VAL A 1 82 ? 14.146 -15.471 -14.726 1.00 56.25 82 VAL A C 1
ATOM 585 O O . VAL A 1 82 ? 14.514 -14.298 -14.607 1.00 56.25 82 VAL A O 1
ATOM 588 N N . PRO A 1 83 ? 15.007 -16.490 -14.575 1.00 49.00 83 PRO A N 1
ATOM 589 C CA . PRO A 1 83 ? 16.436 -16.257 -14.459 1.00 49.00 83 PRO A CA 1
ATOM 590 C C . PRO A 1 83 ? 16.941 -15.736 -15.807 1.00 49.00 83 PRO A C 1
ATOM 592 O O . PRO A 1 83 ? 16.820 -16.439 -16.806 1.00 49.00 83 PRO A O 1
ATOM 595 N N . GLY A 1 84 ? 17.488 -14.515 -15.854 1.00 50.72 84 GLY A N 1
ATOM 596 C CA . GLY A 1 84 ? 18.256 -14.077 -17.028 1.00 50.72 84 GLY A CA 1
ATOM 597 C C . GLY A 1 84 ? 18.034 -12.675 -17.596 1.00 50.72 84 GLY A C 1
ATOM 598 O O . GLY A 1 84 ? 18.519 -12.426 -18.692 1.00 50.72 84 GLY A O 1
ATOM 599 N N . THR A 1 85 ? 17.390 -11.725 -16.914 1.00 52.16 85 THR A N 1
ATOM 600 C CA . THR A 1 85 ? 17.528 -10.312 -17.321 1.00 52.16 85 THR A CA 1
ATOM 601 C C . THR A 1 85 ? 18.665 -9.664 -16.539 1.00 52.16 85 THR A C 1
ATOM 603 O O . THR A 1 85 ? 18.468 -9.176 -15.426 1.00 52.16 85 THR A O 1
ATOM 606 N N . THR A 1 86 ? 19.867 -9.682 -17.108 1.00 53.59 86 THR A N 1
ATOM 607 C CA . THR A 1 86 ? 21.022 -8.889 -16.669 1.00 53.59 86 THR A CA 1
ATOM 608 C C . THR A 1 86 ? 20.718 -7.407 -16.904 1.00 53.59 86 THR A C 1
ATOM 610 O O . THR A 1 86 ? 21.054 -6.831 -17.933 1.00 53.59 86 THR A O 1
ATOM 613 N N . GLY A 1 87 ? 20.005 -6.790 -15.963 1.00 51.62 87 GLY A N 1
ATOM 614 C CA . GLY A 1 87 ? 19.864 -5.340 -15.887 1.00 51.62 87 GLY A CA 1
ATOM 615 C C . GLY A 1 87 ? 21.091 -4.748 -15.200 1.00 51.62 87 GLY A C 1
ATOM 616 O O . GLY A 1 87 ? 21.452 -5.191 -14.111 1.00 51.62 87 GLY A O 1
ATOM 617 N N . TYR A 1 88 ? 21.732 -3.778 -15.854 1.00 54.78 88 TYR A N 1
ATOM 618 C CA . TYR A 1 88 ? 22.807 -2.932 -15.321 1.00 54.78 88 TYR A CA 1
ATOM 619 C C . TYR A 1 88 ? 22.517 -2.435 -13.892 1.00 54.78 88 TYR A C 1
ATOM 621 O O . TYR A 1 88 ? 21.345 -2.334 -13.518 1.00 54.78 88 TYR A O 1
ATOM 629 N N . PRO A 1 89 ? 23.545 -2.084 -13.090 1.00 57.50 89 PRO A N 1
ATOM 630 C CA . PRO A 1 89 ? 23.327 -1.611 -11.730 1.00 57.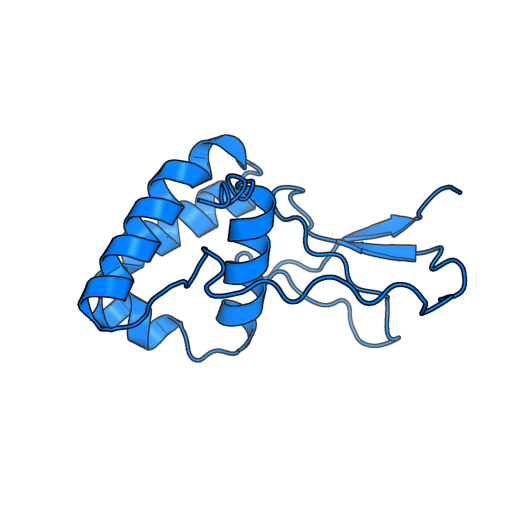50 89 PRO A CA 1
ATOM 631 C C . PRO A 1 89 ? 22.480 -0.337 -11.749 1.00 57.50 89 PRO A C 1
ATOM 633 O O . PRO A 1 89 ? 22.940 0.743 -12.119 1.00 57.50 89 PRO A O 1
ATOM 636 N N . VAL A 1 90 ? 21.222 -0.475 -11.337 1.00 59.41 90 VAL A N 1
ATOM 637 C CA . VAL A 1 90 ? 20.356 0.651 -11.005 1.00 59.41 90 VAL A CA 1
ATOM 638 C C . VAL A 1 90 ? 20.900 1.218 -9.695 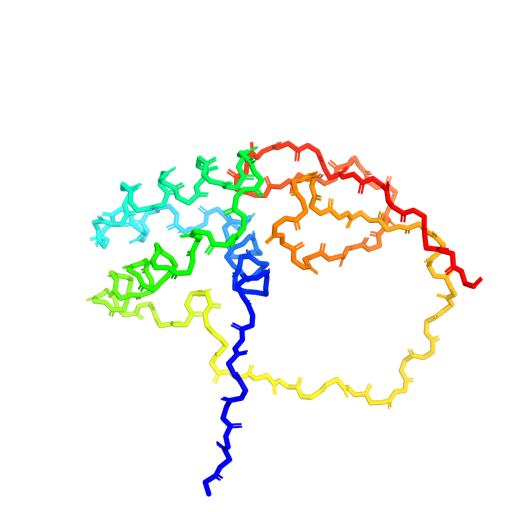1.00 59.41 90 VAL A C 1
ATOM 640 O O . VAL A 1 90 ? 20.615 0.700 -8.618 1.00 59.41 90 VAL A O 1
ATOM 643 N N . LEU A 1 91 ? 21.772 2.224 -9.799 1.00 74.50 91 LEU A N 1
ATOM 644 C CA . LEU A 1 91 ? 22.437 2.831 -8.641 1.00 74.50 91 LEU A CA 1
ATOM 645 C C . LEU A 1 91 ? 21.453 3.613 -7.767 1.00 74.50 91 LEU A C 1
ATOM 647 O O . LEU A 1 91 ? 21.677 3.706 -6.567 1.00 74.50 91 LEU A O 1
ATOM 651 N N . ASP A 1 92 ? 20.354 4.112 -8.338 1.00 81.38 92 ASP A N 1
ATOM 652 C CA . ASP A 1 92 ? 19.320 4.878 -7.644 1.00 81.38 92 ASP A CA 1
ATOM 653 C C . ASP A 1 92 ? 17.938 4.268 -7.886 1.00 81.38 92 ASP A C 1
ATOM 655 O O . ASP A 1 92 ? 17.583 3.954 -9.016 1.00 81.38 92 ASP A O 1
ATOM 659 N N . THR A 1 93 ? 17.144 4.122 -6.827 1.00 87.69 93 THR A N 1
ATOM 660 C CA . THR A 1 93 ? 15.781 3.565 -6.864 1.00 87.69 93 THR A CA 1
ATOM 661 C C . THR A 1 93 ? 14.798 4.478 -6.145 1.00 87.69 93 THR A C 1
ATOM 663 O O . THR A 1 93 ? 15.190 5.237 -5.264 1.00 87.69 93 THR A O 1
ATOM 666 N N . GLU A 1 94 ? 13.518 4.404 -6.487 1.00 90.19 94 GLU A N 1
ATOM 667 C CA . GLU A 1 94 ? 12.436 5.070 -5.768 1.00 90.19 94 GLU A CA 1
ATOM 668 C C . GLU A 1 94 ? 11.690 4.051 -4.903 1.00 90.19 94 GLU A C 1
ATOM 670 O O . GLU A 1 94 ? 11.235 3.007 -5.378 1.00 90.19 94 GLU A O 1
ATOM 675 N N . VAL A 1 95 ? 11.590 4.337 -3.605 1.00 91.38 95 VAL A N 1
ATOM 676 C CA . VAL A 1 95 ? 11.030 3.415 -2.610 1.00 91.38 95 VAL A CA 1
ATOM 677 C C . VAL A 1 95 ? 10.015 4.112 -1.710 1.00 91.38 95 VAL A C 1
ATOM 679 O O . VAL A 1 95 ? 9.928 5.341 -1.660 1.00 91.38 95 VAL A O 1
ATOM 682 N N . CYS A 1 96 ? 9.240 3.314 -0.971 1.00 91.06 96 CYS A N 1
ATOM 683 C CA . CYS A 1 96 ? 8.259 3.817 -0.011 1.00 91.06 96 CYS A CA 1
ATOM 684 C C . CYS A 1 96 ? 8.889 4.836 0.966 1.00 91.06 96 CYS A C 1
ATOM 686 O O . CYS A 1 96 ? 9.899 4.501 1.608 1.00 91.06 96 CYS A O 1
ATOM 688 N N . PRO A 1 97 ? 8.294 6.039 1.121 1.00 92.19 97 PRO A N 1
ATOM 689 C CA . PRO A 1 97 ? 8.819 7.065 2.019 1.00 92.19 97 PRO A CA 1
ATOM 690 C C . PRO A 1 97 ? 8.806 6.602 3.482 1.00 92.19 97 PRO A C 1
ATOM 692 O O . PRO A 1 97 ? 9.763 6.864 4.201 1.00 92.19 97 PRO A O 1
ATOM 695 N N . HIS A 1 98 ? 7.816 5.794 3.878 1.00 91.12 98 HIS A N 1
ATOM 696 C CA . HIS A 1 98 ? 7.654 5.301 5.253 1.00 91.12 98 HIS A CA 1
ATOM 697 C C . HIS A 1 98 ? 8.317 3.934 5.526 1.00 91.12 98 HIS A C 1
ATOM 699 O O . HIS A 1 98 ? 8.255 3.424 6.635 1.00 91.12 98 HIS A O 1
ATOM 705 N N . GLY A 1 99 ? 8.927 3.277 4.528 1.00 86.75 99 GLY A N 1
ATOM 706 C CA . GLY A 1 99 ? 9.658 2.009 4.736 1.00 86.75 99 GLY A CA 1
ATOM 707 C C . GLY A 1 99 ? 8.811 0.763 5.073 1.00 86.75 99 GLY A C 1
ATOM 708 O O . GLY A 1 99 ? 9.372 -0.312 5.318 1.00 86.75 99 GLY A O 1
ATOM 709 N N . VAL A 1 100 ? 7.481 0.878 5.029 1.00 87.56 100 VAL A N 1
ATOM 710 C CA . VAL A 1 100 ? 6.497 -0.187 5.331 1.00 87.56 100 VAL A CA 1
ATOM 711 C C . VAL A 1 100 ? 6.116 -1.051 4.127 1.00 87.56 100 VAL A C 1
ATOM 713 O O . VAL A 1 100 ? 5.396 -2.032 4.257 1.00 87.56 100 VAL A O 1
ATOM 716 N N . CYS A 1 101 ? 6.593 -0.694 2.938 1.00 87.50 101 CYS A N 1
ATOM 717 C CA . CYS A 1 101 ? 6.244 -1.330 1.675 1.00 87.50 101 CYS A CA 1
ATOM 718 C C . CYS A 1 101 ? 7.518 -1.751 0.937 1.00 87.50 101 CYS A C 1
ATOM 720 O O . CYS A 1 101 ? 8.485 -0.990 0.886 1.00 87.50 101 CYS A O 1
ATOM 722 N N . SER A 1 102 ? 7.514 -2.951 0.352 1.00 86.50 102 SER A N 1
ATOM 723 C CA . SER A 1 102 ? 8.647 -3.506 -0.404 1.00 86.50 102 SER A CA 1
ATOM 724 C C . SER A 1 102 ? 8.702 -3.046 -1.869 1.00 86.50 102 SER A C 1
ATOM 726 O O . SER A 1 102 ? 9.531 -3.530 -2.639 1.00 86.50 102 SER A O 1
ATOM 728 N N . ARG A 1 103 ? 7.823 -2.122 -2.294 1.00 86.50 103 ARG A N 1
ATOM 729 C CA . ARG A 1 103 ? 7.829 -1.576 -3.660 1.00 86.50 103 ARG A CA 1
ATOM 730 C C . ARG A 1 103 ? 9.126 -0.804 -3.910 1.00 86.50 103 ARG A C 1
ATOM 732 O O . ARG A 1 103 ? 9.413 0.169 -3.214 1.00 86.50 103 ARG A O 1
ATOM 739 N N . VAL A 1 104 ? 9.839 -1.225 -4.951 1.00 85.25 104 VAL A N 1
ATOM 740 C CA . VAL A 1 104 ? 11.032 -0.575 -5.494 1.00 85.25 104 VAL A CA 1
ATOM 741 C C . VAL A 1 104 ? 10.786 -0.335 -6.976 1.00 85.25 104 VAL A C 1
ATOM 743 O O . VAL A 1 104 ? 10.404 -1.264 -7.690 1.00 85.25 104 VAL A O 1
ATOM 746 N N . GLU A 1 105 ? 10.985 0.897 -7.428 1.00 83.19 105 GLU A N 1
ATOM 747 C CA . GLU A 1 105 ? 10.847 1.282 -8.832 1.00 83.19 105 GLU A CA 1
ATOM 748 C C . GLU A 1 105 ? 12.142 1.950 -9.313 1.00 83.19 105 GLU A C 1
ATOM 750 O O . GLU A 1 105 ? 12.781 2.672 -8.543 1.00 83.19 105 GLU A O 1
ATOM 755 N N . PRO A 1 106 ? 12.585 1.701 -10.555 1.00 82.31 106 PRO A N 1
ATOM 756 C CA . PRO A 1 106 ? 13.666 2.483 -11.131 1.00 82.31 106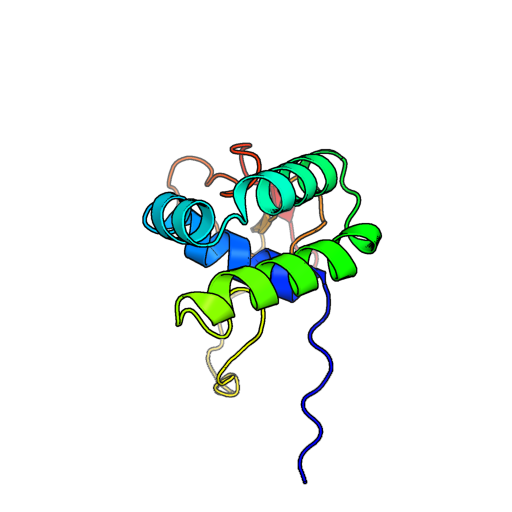 PRO A CA 1
ATOM 757 C C . PRO A 1 106 ? 13.169 3.914 -11.404 1.00 82.31 106 PRO A C 1
ATOM 759 O O . PRO A 1 106 ? 12.017 4.084 -11.812 1.00 82.31 106 PRO A O 1
ATOM 762 N N . PRO A 1 107 ? 14.014 4.941 -11.225 1.00 81.38 107 PRO A N 1
ATOM 763 C CA . PRO A 1 107 ? 13.698 6.281 -11.690 1.00 81.38 107 PRO A CA 1
ATOM 764 C C . PRO A 1 107 ? 13.592 6.263 -13.220 1.00 81.38 107 PRO A C 1
ATOM 766 O O . PRO A 1 107 ? 14.471 5.742 -13.904 1.00 81.38 107 PRO A O 1
ATOM 769 N N . ASP A 1 108 ? 12.527 6.840 -13.764 1.00 78.69 108 ASP A N 1
ATOM 770 C CA . ASP A 1 108 ? 12.229 6.856 -15.205 1.00 78.69 108 ASP A CA 1
ATOM 771 C C . ASP A 1 108 ? 12.312 8.265 -15.822 1.00 78.69 108 ASP A C 1
ATOM 773 O O . ASP A 1 108 ? 11.889 8.485 -16.954 1.00 78.69 108 ASP A O 1
ATOM 777 N N . GLY A 1 109 ? 12.864 9.230 -15.079 1.00 70.06 109 GLY A N 1
ATOM 778 C CA . GLY A 1 109 ? 12.992 10.625 -15.509 1.00 70.06 109 GLY A CA 1
ATOM 779 C C . GLY A 1 109 ? 11.694 11.439 -15.438 1.00 70.06 109 GLY A C 1
ATOM 780 O O . GLY A 1 109 ? 11.719 12.627 -15.755 1.00 70.06 109 GLY A O 1
ATOM 781 N N . SER A 1 110 ? 10.583 10.839 -15.001 1.00 75.00 110 SER A N 1
ATOM 782 C CA . SER A 1 110 ? 9.316 11.534 -14.756 1.00 75.00 110 SER A CA 1
ATOM 783 C C . SER A 1 110 ? 9.296 12.224 -13.373 1.00 75.00 110 SER A C 1
ATOM 785 O O . SER A 1 110 ? 10.226 12.042 -12.575 1.00 75.00 110 SER A O 1
ATOM 787 N N . PRO A 1 111 ? 8.286 13.070 -13.063 1.00 74.31 111 PRO A N 1
ATOM 788 C CA . PRO A 1 111 ? 8.105 13.607 -11.716 1.00 74.31 111 PRO A CA 1
ATOM 789 C C . PRO A 1 111 ? 8.070 12.483 -10.678 1.00 74.31 111 PRO A C 1
ATOM 791 O O . PRO A 1 111 ? 7.503 11.426 -10.945 1.00 74.31 111 PRO A O 1
ATOM 794 N N . ALA A 1 112 ? 8.635 12.733 -9.489 1.00 71.75 112 ALA A N 1
ATOM 795 C CA . ALA A 1 112 ? 8.727 11.728 -8.432 1.00 71.75 112 ALA A CA 1
ATOM 796 C C . ALA A 1 112 ? 7.371 11.049 -8.213 1.00 71.75 112 ALA A C 1
ATOM 798 O O . ALA A 1 112 ? 6.372 11.706 -7.883 1.00 71.75 112 ALA A O 1
ATOM 799 N N . ARG A 1 113 ? 7.346 9.727 -8.411 1.00 83.50 113 ARG A N 1
ATOM 800 C CA . ARG A 1 113 ? 6.142 8.921 -8.211 1.00 83.50 113 ARG A CA 1
ATOM 801 C C . ARG A 1 113 ? 5.665 9.084 -6.773 1.00 83.50 113 ARG A C 1
ATOM 803 O O . ARG A 1 113 ? 6.437 9.417 -5.875 1.00 83.50 113 ARG A O 1
ATOM 810 N N . ARG A 1 114 ? 4.379 8.838 -6.532 1.00 88.50 114 ARG A N 1
ATOM 811 C CA . ARG A 1 114 ? 3.773 8.975 -5.201 1.00 88.50 114 ARG A CA 1
ATOM 812 C C . ARG A 1 114 ? 3.434 7.620 -4.594 1.00 88.50 114 ARG A C 1
ATOM 814 O O . ARG A 1 114 ? 3.172 6.631 -5.290 1.00 88.50 114 ARG A O 1
ATOM 821 N N . CYS A 1 115 ? 3.456 7.557 -3.271 1.00 88.12 115 CYS A N 1
ATOM 822 C CA . CYS A 1 115 ? 2.839 6.486 -2.510 1.00 88.12 115 CYS A CA 1
ATOM 823 C C . CYS A 1 115 ? 1.330 6.519 -2.777 1.00 88.12 115 CYS A C 1
ATOM 825 O O . CYS A 1 115 ? 0.689 7.528 -2.516 1.00 88.12 115 CYS A O 1
ATOM 827 N N . ALA A 1 116 ? 0.749 5.432 -3.285 1.00 86.44 116 ALA A N 1
ATOM 828 C CA . ALA A 1 116 ? -0.687 5.402 -3.574 1.00 86.44 116 ALA A CA 1
ATOM 829 C C . ALA A 1 116 ? -1.557 5.416 -2.302 1.00 86.44 116 ALA A C 1
ATOM 831 O O . ALA A 1 116 ? -2.733 5.745 -2.375 1.00 86.44 116 ALA A O 1
ATOM 832 N N . ILE A 1 117 ? -0.978 5.053 -1.150 1.00 85.69 117 ILE A N 1
ATOM 833 C CA . ILE A 1 117 ? -1.681 5.007 0.137 1.00 85.69 117 ILE A CA 1
ATOM 834 C C . ILE A 1 117 ? -1.622 6.366 0.850 1.00 85.69 117 ILE A C 1
ATOM 836 O O . ILE A 1 117 ? -2.660 6.860 1.274 1.00 85.69 117 ILE A O 1
ATOM 840 N N . SER A 1 118 ? -0.436 6.977 0.976 1.00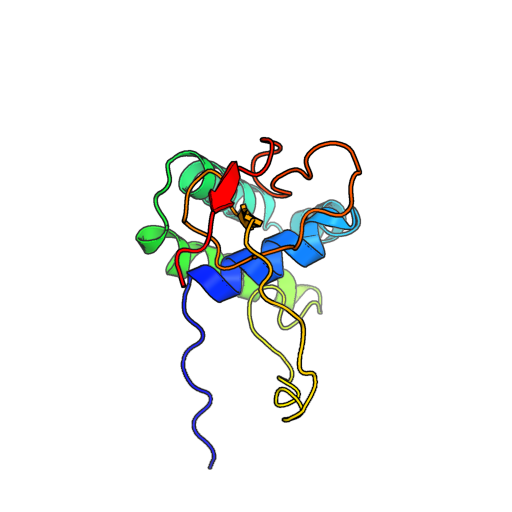 86.25 118 SER A N 1
ATOM 841 C CA . SER A 1 118 ? -0.260 8.258 1.690 1.00 86.25 118 SER A CA 1
ATOM 842 C C . SER A 1 118 ? -0.251 9.495 0.785 1.00 86.25 118 SER A C 1
ATOM 844 O O . SER A 1 118 ? -0.362 10.613 1.270 1.00 86.25 118 SER A O 1
ATOM 846 N N . GLY A 1 119 ? -0.105 9.336 -0.533 1.00 86.31 119 GLY A N 1
ATOM 847 C CA . GLY A 1 119 ? -0.007 10.445 -1.492 1.00 86.31 119 GLY A CA 1
ATOM 848 C C . GLY A 1 119 ? 1.351 11.162 -1.518 1.00 86.31 119 GLY A C 1
ATOM 849 O O . GLY A 1 119 ? 1.592 11.999 -2.393 1.00 86.31 119 GLY A O 1
ATOM 850 N N . GLU A 1 120 ? 2.263 10.833 -0.604 1.00 88.19 120 GLU A N 1
ATOM 851 C CA . GLU A 1 120 ? 3.589 11.449 -0.493 1.00 88.19 120 GLU A CA 1
ATOM 852 C C . GLU A 1 120 ? 4.549 11.007 -1.611 1.00 88.19 120 GLU A C 1
ATOM 854 O O . GLU A 1 120 ? 4.432 9.882 -2.111 1.00 88.19 120 GLU A O 1
ATOM 859 N N . PRO A 1 121 ? 5.505 11.861 -2.030 1.00 89.50 121 PRO A N 1
ATOM 860 C CA . PRO A 1 121 ? 6.509 11.482 -3.020 1.00 89.50 121 PRO A CA 1
ATOM 861 C C . PRO A 1 121 ? 7.381 10.324 -2.514 1.00 89.50 121 PRO A C 1
ATOM 863 O O . PRO A 1 121 ? 7.728 10.245 -1.336 1.00 89.50 121 PRO A O 1
ATOM 866 N N . LEU A 1 122 ? 7.750 9.415 -3.415 1.00 89.31 122 LEU A N 1
ATOM 867 C CA . LEU A 1 122 ? 8.685 8.337 -3.110 1.00 89.31 122 LEU A CA 1
ATOM 868 C C . LEU A 1 122 ? 10.073 8.898 -2.792 1.00 89.31 122 LEU A C 1
ATOM 870 O O . LEU A 1 122 ? 10.515 9.888 -3.377 1.00 89.31 122 LEU A O 1
ATOM 874 N N . ARG A 1 123 ? 10.784 8.238 -1.869 1.00 90.12 123 ARG A N 1
ATOM 875 C CA . ARG A 1 123 ? 12.164 8.614 -1.539 1.00 90.12 123 ARG A CA 1
ATOM 876 C C . ARG A 1 123 ? 13.126 7.957 -2.518 1.00 90.12 123 ARG A C 1
ATOM 878 O O . ARG A 1 123 ? 12.977 6.775 -2.834 1.00 90.12 123 ARG A O 1
ATOM 885 N N . ARG A 1 124 ? 14.157 8.694 -2.928 1.00 88.69 124 ARG A N 1
ATOM 886 C CA . ARG A 1 124 ? 15.284 8.118 -3.664 1.00 88.69 124 ARG A CA 1
ATOM 887 C C . ARG A 1 124 ? 16.213 7.384 -2.704 1.00 88.69 124 ARG A C 1
ATOM 889 O O . ARG A 1 124 ? 16.619 7.930 -1.680 1.00 88.69 124 ARG A O 1
ATOM 896 N N . LEU A 1 125 ? 16.542 6.145 -3.037 1.00 85.75 125 LEU A N 1
ATOM 897 C CA . LEU A 1 125 ? 17.484 5.303 -2.321 1.00 85.75 125 LEU A CA 1
ATOM 898 C C . LEU A 1 125 ? 18.598 4.887 -3.274 1.00 85.75 125 LEU A C 1
ATOM 900 O O . LEU A 1 125 ? 18.357 4.168 -4.246 1.00 85.75 125 LEU A O 1
ATOM 904 N N . ARG A 1 126 ? 19.821 5.309 -2.950 1.00 81.81 126 ARG A N 1
ATOM 905 C CA . ARG A 1 126 ? 21.018 4.859 -3.649 1.00 81.81 126 ARG A CA 1
ATOM 906 C C . ARG A 1 126 ? 21.404 3.466 -3.160 1.00 81.81 126 ARG A C 1
ATOM 908 O O . ARG A 1 126 ? 21.680 3.288 -1.971 1.00 81.81 126 ARG A O 1
ATOM 915 N N . LEU A 1 127 ? 21.425 2.489 -4.060 1.00 73.06 127 LEU A N 1
ATOM 916 C CA . LEU A 1 127 ? 21.898 1.142 -3.770 1.00 73.06 127 LEU A CA 1
ATOM 917 C C . LEU A 1 127 ? 23.429 1.159 -3.766 1.00 73.06 127 LEU A C 1
ATOM 919 O O . LEU A 1 127 ? 24.066 1.537 -4.749 1.00 73.06 127 LEU A O 1
ATOM 923 N N . ARG A 1 128 ? 24.025 0.791 -2.631 1.00 64.50 128 ARG A N 1
ATOM 924 C CA . ARG A 1 128 ? 25.468 0.554 -2.543 1.00 64.50 128 ARG A CA 1
ATOM 925 C C . ARG A 1 128 ? 25.714 -0.890 -2.976 1.00 64.50 128 ARG A C 1
ATOM 927 O O . ARG A 1 128 ? 25.192 -1.798 -2.336 1.00 64.50 128 ARG A O 1
ATOM 934 N N . THR A 1 129 ? 26.425 -1.059 -4.086 1.00 57.84 129 THR A N 1
ATOM 935 C CA . THR A 1 129 ? 26.972 -2.343 -4.553 1.00 57.84 129 THR A CA 1
ATOM 936 C C . THR A 1 129 ? 28.211 -2.717 -3.764 1.00 57.84 129 THR A C 1
ATOM 938 O O . THR A 1 129 ? 29.009 -1.783 -3.513 1.00 57.84 129 THR A O 1
#

Sequence (129 aa):
MRMVEAVGTKDRVARLCRRYGSGELDGYIAAAGGTEILSRIRAAVAAGEGETLAADLDALDDAVAAVGLDGLSTPVRVLPKVPGTTGYPVLDTEVCPHGVCSRVEPPDGSPARRCAISGEPLRRLRLRT

Organism: NCBI:txid1076126

Solvent-accessible surface area (backbone atoms only — not comparable to full-atom values): 7592 Å² total; per-residue (Å²): 137,81,82,77,75,81,76,52,53,29,53,25,45,30,38,37,33,61,55,44,62,68,70,68,46,63,65,54,33,49,75,34,68,28,52,65,46,54,48,50,49,34,51,33,47,67,71,38,43,44,81,71,41,52,63,47,52,51,54,38,37,56,29,29,39,78,71,74,44,70,53,57,45,46,84,86,73,79,79,76,82,75,89,79,80,88,69,74,87,68,47,51,32,34,28,48,70,49,68,36,33,68,47,72,41,73,76,81,86,64,79,74,56,56,37,54,68,70,64,45,58,40,36,81,44,72,56,85,129

Secondary structure (DSSP, 8-state):
--------HHHHHHHHHHHHTTS-HHHHHHHTT-HHHHHHHHHHHHHT-TTTHHHHHHHHHHHHHTTT---SSS-S--PPPPTT-------EEEE-TTS----EE---SSSPPB-TTT-PBPEEEE---

Radius of gyration: 15.73 Å; Cα contacts (8 Å, |Δi|>4): 161; chains: 1; bounding box: 46×44×30 Å

Foldseek 3Di:
DDDPPDDALQQLLQLLQVVLVVVPVPVLCVVLVLVVLLVVLLVCLVVLVLPVNPVSSVVSQVSSVVVVDHQSSHDPDDDPDDPDDPDDPLQKWFARPSPNHPDIHRDPVDPFDARSSHRHGTDIDGDDD

pLDDT: mean 78.54, std 14.25, range [28.8, 92.19]

Mean predicted aligned error: 9.04 Å